Protein AF-A0A5C7P2E1-F1 (afdb_monomer_lite)

Secondary structure (DSSP, 8-state):
-------PPPP---------HHHHHHHHHHHHHHHHHHHSTTSTTHHHHHHHHHHHHHHHHT--HHHHHHHHHHHHHHHHHHHHHHTTS-HHHHHHHHHHHHHHHHHHHHGGGSPPGGGGT--HHHHHHTTPPPHHHHHHHHHTT--TTS-TT---

Structure (mmCIF, N/CA/C/O backbone):
data_AF-A0A5C7P2E1-F1
#
_entry.id   AF-A0A5C7P2E1-F1
#
loop_
_atom_site.group_PDB
_atom_site.id
_atom_site.type_symbol
_atom_site.label_atom_id
_atom_site.label_alt_id
_atom_site.label_comp_id
_atom_site.label_asym_id
_atom_site.label_entity_id
_atom_site.label_seq_id
_atom_site.pdbx_PDB_ins_code
_atom_site.Cartn_x
_atom_site.Cartn_y
_atom_site.Cartn_z
_atom_site.occupancy
_atom_site.B_iso_or_equiv
_atom_site.auth_seq_id
_atom_site.auth_comp_id
_atom_site.auth_asym_id
_atom_site.auth_atom_id
_atom_site.pdbx_PDB_model_num
ATOM 1 N N . MET A 1 1 ? -35.939 -47.997 22.534 1.00 46.75 1 MET A N 1
ATOM 2 C CA . MET A 1 1 ? -35.139 -48.737 21.532 1.00 46.75 1 MET A CA 1
ATOM 3 C C . MET A 1 1 ? -36.113 -49.523 20.669 1.00 46.75 1 MET A C 1
ATOM 5 O O . MET A 1 1 ? -36.958 -50.160 21.295 1.00 46.75 1 MET A O 1
ATOM 9 N N . PRO A 1 2 ? -36.072 -49.477 19.319 1.00 50.91 2 PRO A N 1
ATOM 10 C CA . PRO A 1 2 ? -35.034 -48.956 18.395 1.00 50.91 2 PRO A CA 1
ATOM 11 C C . PRO A 1 2 ? -35.472 -47.638 17.690 1.00 50.91 2 PRO A C 1
ATOM 13 O O . PRO A 1 2 ? -36.656 -47.330 17.694 1.00 50.91 2 PRO A O 1
ATOM 16 N N . GLU A 1 3 ? -34.634 -46.682 17.261 1.00 52.62 3 GLU A N 1
ATOM 17 C CA . GLU A 1 3 ? -33.448 -46.659 16.366 1.00 52.62 3 GLU A CA 1
ATOM 18 C C . GLU A 1 3 ? -33.765 -46.931 14.882 1.00 52.62 3 GLU A C 1
ATOM 20 O O . GLU A 1 3 ? -34.016 -48.074 14.511 1.00 52.62 3 GLU A O 1
ATOM 25 N N . GLN A 1 4 ? -33.727 -45.863 14.065 1.00 49.19 4 GLN A N 1
ATOM 26 C CA . GLN A 1 4 ? -33.181 -45.760 12.691 1.00 49.19 4 GLN A CA 1
ATOM 27 C C . GLN A 1 4 ? -33.609 -44.395 12.103 1.00 49.19 4 GLN A C 1
ATOM 29 O O . GLN A 1 4 ? -34.783 -44.056 12.118 1.00 49.19 4 GLN A O 1
ATOM 34 N N . GLY A 1 5 ? -32.750 -43.500 11.617 1.00 47.88 5 GLY A N 1
ATOM 35 C CA . GLY A 1 5 ? -31.405 -43.682 11.080 1.00 47.88 5 GLY A CA 1
ATOM 36 C C . GLY A 1 5 ? -31.410 -43.168 9.640 1.00 47.88 5 GLY A C 1
ATOM 37 O O . GLY A 1 5 ? -31.697 -43.922 8.723 1.00 47.88 5 GLY A O 1
ATOM 38 N N . GLY A 1 6 ? -31.150 -41.872 9.443 1.00 42.75 6 GLY A N 1
ATOM 39 C CA . GLY A 1 6 ? -31.189 -41.263 8.109 1.00 42.75 6 GLY A CA 1
ATOM 40 C C . GLY A 1 6 ? -30.647 -39.838 8.053 1.00 42.75 6 GLY A C 1
ATOM 41 O O . GLY A 1 6 ? -31.231 -38.984 7.395 1.00 42.75 6 GLY A O 1
ATOM 42 N N . ARG A 1 7 ? -29.547 -39.545 8.761 1.00 52.06 7 ARG A N 1
ATOM 43 C CA . ARG A 1 7 ? -28.753 -38.345 8.463 1.00 52.06 7 ARG A CA 1
ATOM 44 C C . ARG A 1 7 ? -27.996 -38.622 7.170 1.00 52.06 7 ARG A C 1
ATOM 46 O O . ARG A 1 7 ? -27.041 -39.395 7.173 1.00 52.06 7 ARG A O 1
ATOM 53 N N . GLY A 1 8 ? -28.456 -38.020 6.076 1.00 50.03 8 GLY A N 1
ATOM 54 C CA . GLY A 1 8 ? -27.698 -37.972 4.831 1.00 50.03 8 GLY A CA 1
ATOM 55 C C . GLY A 1 8 ? -26.300 -37.387 5.076 1.00 50.03 8 GLY A C 1
ATOM 56 O O . GLY A 1 8 ? -26.125 -36.590 6.006 1.00 50.03 8 GLY A O 1
ATOM 57 N N . PRO A 1 9 ? -25.291 -37.800 4.292 1.00 51.31 9 PRO A N 1
ATOM 58 C CA . PRO A 1 9 ? -23.931 -37.324 4.465 1.00 51.31 9 PRO A CA 1
ATOM 59 C C . PRO A 1 9 ? -23.909 -35.806 4.308 1.00 51.31 9 PRO A C 1
ATOM 61 O O . PRO A 1 9 ? -24.353 -35.264 3.295 1.00 51.31 9 PRO A O 1
ATOM 64 N N . ALA A 1 10 ? -23.399 -35.130 5.338 1.00 54.34 10 ALA A N 1
ATOM 65 C CA . ALA A 1 10 ? -22.995 -33.741 5.248 1.00 54.34 10 ALA A CA 1
ATOM 66 C C . ALA A 1 10 ? -22.109 -33.603 4.006 1.00 54.34 10 ALA A C 1
ATOM 68 O O . ALA A 1 10 ? -21.073 -34.267 3.906 1.00 54.34 10 ALA A O 1
ATOM 69 N N . GLY A 1 11 ? -22.563 -32.796 3.044 1.00 45.03 11 GLY A N 1
ATOM 70 C CA . GLY A 1 11 ? -21.781 -32.470 1.861 1.00 45.03 11 GLY A CA 1
ATOM 71 C C . GLY A 1 11 ? -20.390 -31.984 2.272 1.00 45.03 11 GLY A C 1
ATOM 72 O O . GLY A 1 11 ? -20.235 -31.448 3.376 1.00 45.03 11 GLY A O 1
ATOM 73 N N . PRO A 1 12 ? -19.368 -32.202 1.428 1.00 49.94 12 PRO A N 1
ATOM 74 C CA . PRO A 1 12 ? -18.011 -31.786 1.728 1.00 49.94 12 PRO A CA 1
ATOM 75 C C . PRO A 1 12 ? -18.051 -30.292 2.023 1.00 49.94 12 PRO A C 1
ATOM 77 O O . PRO A 1 12 ? -18.388 -29.486 1.159 1.00 49.94 12 PRO A O 1
ATOM 80 N N . GLY A 1 13 ? -17.801 -29.958 3.289 1.00 46.66 13 GLY A N 1
ATOM 81 C CA . GLY A 1 13 ? -17.745 -28.586 3.742 1.00 46.66 13 GLY A CA 1
ATOM 82 C C . GLY A 1 13 ? -16.772 -27.853 2.844 1.00 46.66 13 GLY A C 1
ATOM 83 O O . GLY A 1 13 ? -15.592 -28.207 2.799 1.00 46.66 13 GLY A O 1
ATOM 84 N N . ASP A 1 14 ? -17.295 -26.861 2.136 1.00 47.78 14 ASP A N 1
ATOM 85 C CA . ASP A 1 14 ? -16.519 -25.846 1.458 1.00 47.78 14 ASP A CA 1
ATOM 86 C C . ASP A 1 14 ? -15.742 -25.081 2.537 1.00 47.78 14 ASP A C 1
ATOM 88 O O . ASP A 1 14 ? -16.137 -24.035 3.041 1.00 47.78 14 ASP A O 1
ATOM 92 N N . ARG A 1 15 ? -14.641 -25.688 2.985 1.00 47.66 15 ARG A N 1
ATOM 93 C CA . ARG A 1 15 ? -13.588 -25.051 3.766 1.00 47.66 15 ARG A CA 1
ATOM 94 C C . ARG A 1 15 ? -12.652 -24.338 2.795 1.00 47.66 15 ARG A C 1
ATOM 96 O O . ARG A 1 15 ? -11.433 -24.415 2.942 1.00 47.66 15 ARG A O 1
ATOM 103 N N . GLY A 1 16 ? -13.207 -23.645 1.802 1.00 41.88 16 GLY A N 1
ATOM 104 C CA . GLY A 1 16 ? -12.535 -22.525 1.177 1.00 41.88 16 GLY A CA 1
ATOM 105 C C . GLY A 1 16 ? -12.318 -21.483 2.264 1.00 41.88 16 GLY A C 1
ATOM 106 O O . GLY A 1 16 ? -13.172 -20.637 2.503 1.00 41.88 16 GLY A O 1
ATOM 107 N N . GLY A 1 17 ? -11.214 -21.606 3.006 1.00 49.62 17 GLY A N 1
ATOM 108 C CA . GLY A 1 17 ? -10.835 -20.642 4.027 1.00 49.62 17 GLY A CA 1
ATOM 109 C C . GLY A 1 17 ? -10.760 -19.277 3.365 1.00 49.62 17 GLY A C 1
ATOM 110 O O . GLY A 1 17 ? -9.829 -19.009 2.610 1.00 49.62 17 GLY A O 1
ATOM 111 N N . THR A 1 18 ? -11.770 -18.438 3.590 1.00 64.88 18 THR A N 1
ATOM 112 C CA . THR A 1 18 ? -11.831 -17.095 3.024 1.00 64.88 18 THR A CA 1
ATOM 113 C C . THR A 1 18 ? -10.572 -16.362 3.458 1.00 64.88 18 THR A C 1
ATOM 115 O O . THR A 1 18 ? -10.380 -16.107 4.651 1.00 64.88 18 THR A O 1
ATOM 118 N N . VAL A 1 19 ? -9.678 -16.078 2.510 1.00 71.81 19 VAL A N 1
ATOM 119 C CA . VAL A 1 19 ? -8.419 -15.399 2.808 1.00 71.81 19 VAL A CA 1
ATOM 120 C C . VAL A 1 19 ? -8.763 -14.036 3.394 1.00 71.81 19 VAL A C 1
ATOM 122 O O . VAL A 1 19 ? -9.415 -13.214 2.750 1.00 71.81 19 VAL A O 1
ATOM 125 N N . ASN A 1 20 ? -8.344 -13.801 4.638 1.00 89.06 20 ASN A N 1
ATOM 126 C CA . ASN A 1 20 ? -8.527 -12.516 5.296 1.00 89.06 20 ASN A CA 1
ATOM 127 C C . ASN A 1 20 ? -7.882 -11.419 4.430 1.00 89.06 20 ASN A C 1
ATOM 129 O O . ASN A 1 20 ? -6.718 -11.541 4.039 1.00 89.06 20 ASN A O 1
ATOM 133 N N . SER A 1 21 ? -8.619 -10.341 4.147 1.00 91.56 21 SER A N 1
ATOM 134 C CA . SER A 1 21 ? -8.146 -9.220 3.323 1.00 91.56 21 SER A CA 1
ATOM 135 C C . SER A 1 21 ? -6.834 -8.623 3.838 1.00 91.56 21 SER A C 1
ATOM 137 O O . SER A 1 21 ? -5.998 -8.205 3.040 1.00 91.56 21 SER A O 1
ATOM 139 N N . ARG A 1 22 ? -6.602 -8.663 5.158 1.00 91.56 22 ARG A N 1
ATOM 140 C CA . ARG A 1 22 ? -5.335 -8.250 5.778 1.00 91.56 22 ARG A CA 1
ATOM 141 C C . ARG A 1 22 ? -4.168 -9.146 5.379 1.00 91.56 22 ARG A C 1
ATOM 143 O O . ARG A 1 22 ? -3.094 -8.650 5.051 1.00 91.56 22 ARG A O 1
ATOM 150 N N . THR A 1 23 ? -4.382 -10.459 5.380 1.00 92.56 23 THR A N 1
ATOM 151 C CA . THR A 1 23 ? -3.377 -11.447 4.969 1.00 92.56 23 THR A CA 1
ATOM 152 C C . THR A 1 23 ? -3.087 -11.328 3.480 1.00 92.56 23 THR A C 1
ATOM 154 O O . THR A 1 23 ? -1.923 -11.302 3.097 1.00 92.56 23 THR A O 1
ATOM 157 N N . ALA A 1 24 ? -4.120 -11.181 2.647 1.00 94.12 24 ALA A N 1
ATOM 158 C CA . ALA A 1 24 ? -3.945 -10.967 1.214 1.00 94.12 24 ALA A CA 1
ATOM 159 C C . ALA A 1 24 ? -3.130 -9.694 0.925 1.00 94.12 24 ALA A C 1
ATOM 161 O O . ALA A 1 24 ? -2.164 -9.748 0.168 1.00 94.12 24 ALA A O 1
ATOM 162 N N . ALA A 1 25 ? -3.452 -8.574 1.582 1.00 94.75 25 ALA A N 1
ATOM 163 C CA . ALA A 1 25 ? -2.719 -7.319 1.412 1.00 94.75 25 ALA A CA 1
ATOM 164 C C . ALA A 1 25 ? -1.247 -7.454 1.822 1.00 94.75 25 ALA A C 1
ATOM 166 O O . ALA A 1 25 ? -0.360 -6.949 1.132 1.00 94.75 25 ALA A O 1
ATOM 167 N N . LEU A 1 26 ? -0.980 -8.175 2.916 1.00 95.00 26 LEU A N 1
ATOM 168 C CA . LEU A 1 26 ? 0.376 -8.441 3.387 1.00 95.00 26 LEU A CA 1
ATOM 169 C C . LEU A 1 26 ? 1.161 -9.298 2.390 1.00 95.00 26 LEU A C 1
ATOM 171 O O . LEU A 1 26 ? 2.284 -8.948 2.042 1.00 95.00 26 LEU A O 1
ATOM 175 N N . VAL A 1 27 ? 0.565 -10.393 1.914 1.00 96.56 27 VAL A N 1
ATOM 176 C CA . VAL A 1 27 ? 1.197 -11.298 0.945 1.00 96.56 27 VAL A CA 1
ATOM 177 C C . VAL A 1 27 ? 1.522 -10.554 -0.344 1.00 96.56 27 VAL A C 1
ATOM 179 O O . VAL A 1 27 ? 2.654 -10.633 -0.805 1.00 96.56 27 VAL A O 1
ATOM 182 N N . LEU A 1 28 ? 0.577 -9.782 -0.887 1.00 97.06 28 LEU A N 1
ATOM 183 C CA . LEU A 1 28 ? 0.800 -8.975 -2.090 1.00 97.06 28 LEU A CA 1
ATOM 184 C C . LEU A 1 28 ? 1.929 -7.959 -1.887 1.00 97.06 28 LEU A C 1
ATOM 186 O O . LEU A 1 28 ? 2.824 -7.854 -2.718 1.00 97.06 28 LEU A O 1
ATOM 190 N N . THR A 1 29 ? 1.940 -7.263 -0.750 1.00 96.06 29 THR A N 1
ATOM 191 C CA . THR A 1 29 ? 2.997 -6.296 -0.426 1.00 96.06 29 THR A CA 1
ATOM 192 C C . THR A 1 29 ? 4.378 -6.956 -0.365 1.00 96.06 29 THR A C 1
ATOM 194 O O . THR A 1 29 ? 5.325 -6.464 -0.977 1.00 96.06 29 THR A O 1
ATOM 197 N N . ILE A 1 30 ? 4.499 -8.080 0.351 1.00 96.69 30 ILE A N 1
ATOM 198 C CA . ILE A 1 30 ? 5.765 -8.813 0.491 1.00 96.69 30 ILE A CA 1
ATOM 199 C C . ILE A 1 30 ? 6.207 -9.377 -0.857 1.00 96.69 30 ILE A C 1
ATOM 201 O O . ILE A 1 30 ? 7.384 -9.299 -1.195 1.00 96.69 30 ILE A O 1
ATOM 205 N N . LEU A 1 31 ? 5.274 -9.920 -1.638 1.00 97.06 31 LEU A N 1
ATOM 206 C CA . LEU A 1 31 ? 5.569 -10.509 -2.936 1.00 97.06 31 LEU A CA 1
ATOM 207 C C . LEU A 1 31 ? 6.015 -9.432 -3.930 1.00 97.06 31 LEU A C 1
ATOM 209 O O . LEU A 1 31 ? 7.038 -9.610 -4.578 1.00 97.06 31 LEU A O 1
ATOM 213 N N . GLY A 1 32 ? 5.327 -8.288 -3.996 1.00 94.94 32 GLY A N 1
ATOM 214 C CA . GLY A 1 32 ? 5.738 -7.156 -4.830 1.00 94.94 32 GLY A CA 1
ATOM 215 C C . GLY A 1 32 ? 7.126 -6.627 -4.457 1.00 94.94 32 GLY A C 1
ATOM 216 O O . GLY A 1 32 ? 7.982 -6.464 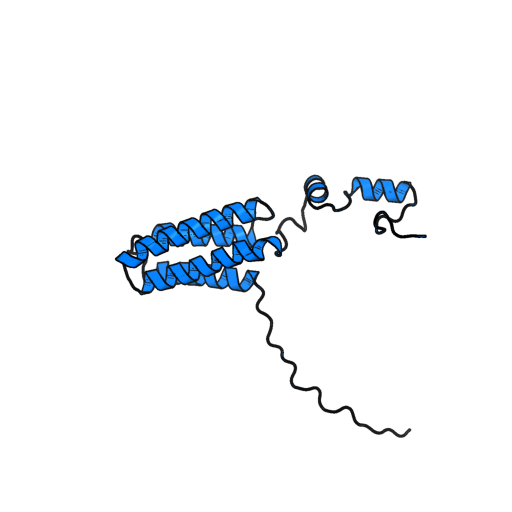-5.325 1.00 94.94 32 GLY A O 1
ATOM 217 N N . ALA A 1 33 ? 7.391 -6.426 -3.161 1.00 95.38 33 ALA A N 1
ATOM 218 C CA . ALA A 1 33 ? 8.701 -5.976 -2.685 1.00 95.38 33 ALA A CA 1
ATOM 219 C C . ALA A 1 33 ? 9.805 -7.019 -2.937 1.00 95.38 33 ALA A C 1
ATOM 221 O O . ALA A 1 33 ? 10.897 -6.669 -3.377 1.00 95.38 33 ALA A O 1
ATOM 222 N N . GLY A 1 34 ? 9.517 -8.302 -2.704 1.00 94.94 34 GLY A N 1
ATOM 223 C CA . GLY A 1 34 ? 10.443 -9.406 -2.942 1.00 94.94 34 GLY A CA 1
ATOM 224 C C . GLY A 1 34 ? 10.782 -9.570 -4.422 1.00 94.94 34 GLY A C 1
ATOM 225 O O . GLY A 1 34 ? 11.955 -9.685 -4.765 1.00 94.94 34 GLY A O 1
ATOM 226 N N . LEU A 1 35 ? 9.785 -9.509 -5.309 1.00 95.81 35 LEU A N 1
ATOM 227 C CA . LEU A 1 35 ? 10.015 -9.546 -6.752 1.00 95.81 35 LEU A CA 1
ATOM 228 C C . LEU A 1 35 ? 10.888 -8.370 -7.204 1.00 95.81 35 LEU A C 1
ATOM 230 O O . LEU A 1 35 ? 11.847 -8.586 -7.939 1.00 95.81 35 LEU A O 1
ATOM 234 N N . LEU A 1 36 ? 10.614 -7.149 -6.728 1.00 93.81 36 LEU A N 1
ATOM 235 C CA . LEU A 1 36 ? 11.467 -5.997 -7.034 1.00 93.81 36 LEU A CA 1
ATOM 236 C C . LEU A 1 36 ? 12.899 -6.203 -6.537 1.00 93.81 36 LEU A C 1
ATOM 238 O O . LEU A 1 36 ? 13.844 -5.944 -7.272 1.00 93.81 36 LEU A O 1
ATOM 242 N N . PHE A 1 37 ? 13.069 -6.687 -5.307 1.00 95.12 37 PHE A N 1
ATOM 243 C CA . PHE A 1 37 ? 14.389 -6.889 -4.720 1.00 95.12 37 PHE A CA 1
ATOM 244 C C . PHE A 1 37 ? 15.209 -7.956 -5.457 1.00 95.12 37 PHE A C 1
ATOM 246 O O . PHE A 1 37 ? 16.392 -7.755 -5.715 1.00 95.12 37 PHE A O 1
ATOM 253 N N . PHE A 1 38 ? 14.604 -9.093 -5.804 1.00 95.50 38 PHE A N 1
ATOM 254 C CA . PHE A 1 38 ? 15.339 -10.211 -6.400 1.00 95.50 38 PHE A CA 1
ATOM 255 C C . PHE A 1 38 ? 15.460 -10.128 -7.923 1.00 95.50 38 PHE A C 1
ATOM 257 O O . PHE A 1 38 ? 16.467 -10.583 -8.458 1.00 95.50 38 PHE A O 1
ATOM 264 N N . LEU A 1 39 ? 14.469 -9.566 -8.623 1.00 92.69 39 LEU A N 1
ATOM 265 C CA . LEU A 1 39 ? 14.443 -9.549 -10.091 1.00 92.69 39 LEU A CA 1
ATOM 266 C C . LEU A 1 39 ? 14.738 -8.178 -10.708 1.00 92.69 39 LEU A C 1
ATOM 268 O O . LEU A 1 39 ? 15.053 -8.127 -11.892 1.00 92.69 39 LEU A O 1
ATOM 272 N N . ALA A 1 40 ? 14.642 -7.087 -9.943 1.00 89.75 40 ALA A N 1
ATOM 273 C CA . ALA A 1 40 ? 14.739 -5.724 -10.471 1.00 89.75 40 ALA A CA 1
ATOM 274 C C . ALA A 1 40 ? 15.513 -4.760 -9.548 1.00 89.75 40 ALA A C 1
ATOM 276 O O . ALA A 1 40 ? 15.291 -3.550 -9.587 1.00 89.75 40 ALA A O 1
ATOM 277 N N . SER A 1 41 ? 16.428 -5.259 -8.706 1.00 86.31 41 SER A N 1
ATOM 278 C CA . SER A 1 41 ? 17.140 -4.437 -7.707 1.00 86.31 41 SER A CA 1
ATOM 279 C C . SER A 1 41 ? 17.916 -3.265 -8.307 1.00 86.31 41 SER A C 1
ATOM 281 O O . SER A 1 41 ? 17.994 -2.207 -7.684 1.00 86.31 41 SER A O 1
ATOM 283 N N . GLY A 1 42 ? 18.455 -3.432 -9.516 1.00 87.69 42 GLY A N 1
ATOM 284 C CA . GLY A 1 42 ? 19.195 -2.395 -10.239 1.00 87.69 42 GLY A CA 1
ATOM 285 C C . GLY A 1 42 ? 18.328 -1.365 -10.970 1.00 87.69 42 GLY A C 1
ATOM 286 O O . GLY A 1 42 ? 18.873 -0.440 -11.566 1.00 87.69 42 GLY A O 1
ATOM 287 N N . GLU A 1 43 ? 17.003 -1.508 -10.963 1.00 91.19 43 GLU A N 1
ATOM 288 C CA . GLU A 1 43 ? 16.107 -0.611 -11.694 1.00 91.19 43 GLU A CA 1
ATOM 289 C C . GLU A 1 43 ? 15.692 0.605 -10.865 1.00 91.19 43 GLU A C 1
ATOM 291 O O . GLU A 1 43 ? 15.553 0.532 -9.646 1.00 91.19 43 GLU A O 1
ATOM 296 N N . ALA A 1 44 ? 15.388 1.721 -11.534 1.00 91.94 44 ALA A N 1
ATOM 297 C CA . ALA A 1 44 ? 14.913 2.942 -10.876 1.00 91.94 44 ALA A CA 1
ATOM 298 C C . ALA A 1 44 ? 13.620 2.732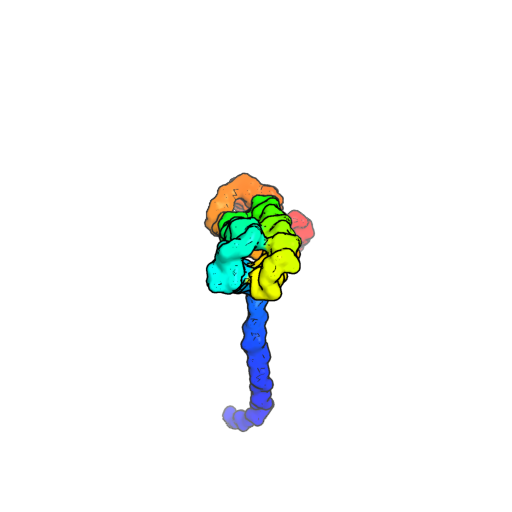 -10.057 1.00 91.94 44 ALA A C 1
ATOM 300 O O . ALA A 1 44 ? 13.354 3.477 -9.114 1.00 91.94 44 ALA A O 1
ATOM 301 N N . ALA A 1 45 ? 12.830 1.706 -10.392 1.00 92.06 45 ALA A N 1
ATOM 302 C CA . ALA A 1 45 ? 11.615 1.327 -9.677 1.00 92.06 45 ALA A CA 1
ATOM 303 C C . ALA A 1 45 ? 11.872 0.692 -8.295 1.00 92.06 45 ALA A C 1
ATOM 305 O O . ALA A 1 45 ? 10.968 0.686 -7.456 1.00 92.06 45 ALA A O 1
ATOM 306 N N . SER A 1 46 ? 13.077 0.167 -8.035 1.00 91.94 46 SER A N 1
ATOM 307 C CA . SER A 1 46 ? 13.364 -0.616 -6.827 1.00 91.94 46 SER A CA 1
ATOM 308 C C . SER A 1 46 ? 13.269 0.228 -5.557 1.00 91.94 46 SER A C 1
ATOM 310 O O . SER A 1 46 ? 12.552 -0.134 -4.627 1.00 91.94 46 SER A O 1
ATOM 312 N N . VAL A 1 47 ? 13.913 1.397 -5.533 1.00 95.75 47 VAL A N 1
ATOM 313 C CA . VAL A 1 47 ? 13.931 2.299 -4.372 1.00 95.75 47 VAL A CA 1
ATOM 314 C C . VAL A 1 47 ? 12.520 2.728 -3.941 1.00 95.75 47 VAL A C 1
ATOM 316 O O . VAL A 1 47 ? 12.159 2.476 -2.786 1.00 95.75 47 VAL A O 1
ATOM 319 N N . PRO A 1 48 ? 11.684 3.337 -4.810 1.00 94.81 48 PRO A N 1
ATOM 320 C CA . PRO A 1 48 ? 10.335 3.729 -4.413 1.00 94.81 48 PRO A CA 1
ATOM 321 C C . PRO A 1 48 ? 9.458 2.524 -4.067 1.00 94.81 48 PRO A C 1
ATOM 323 O O . PRO A 1 48 ? 8.697 2.607 -3.107 1.00 94.81 48 PRO A O 1
ATOM 326 N N . GLY A 1 49 ? 9.583 1.395 -4.775 1.00 93.31 49 GLY A N 1
ATOM 327 C CA . GLY A 1 49 ? 8.779 0.201 -4.504 1.00 93.31 49 GLY A CA 1
ATOM 328 C C . GLY A 1 49 ? 9.118 -0.481 -3.173 1.00 93.31 49 GLY A C 1
ATOM 329 O O . GLY A 1 49 ? 8.219 -0.882 -2.436 1.00 93.31 49 GLY A O 1
ATOM 330 N N . LEU A 1 50 ? 10.397 -0.549 -2.793 1.00 96.69 50 LEU A N 1
ATOM 331 C CA . LEU A 1 50 ? 10.808 -1.088 -1.491 1.00 96.69 50 LEU A CA 1
ATOM 332 C C . LEU A 1 50 ? 10.346 -0.190 -0.339 1.00 96.69 50 LEU A C 1
ATOM 334 O O . LEU A 1 50 ? 9.814 -0.687 0.657 1.00 96.69 50 LEU A O 1
ATOM 338 N N . MET A 1 51 ? 10.461 1.132 -0.498 1.00 97.50 51 MET A N 1
ATOM 339 C CA . MET A 1 51 ? 9.908 2.092 0.460 1.00 97.50 51 MET A CA 1
ATOM 340 C C . MET A 1 51 ? 8.386 1.957 0.573 1.00 97.50 51 MET A C 1
ATOM 342 O O . MET A 1 51 ? 7.847 1.921 1.681 1.00 97.50 51 MET A O 1
ATOM 346 N N . ALA A 1 52 ? 7.691 1.809 -0.558 1.00 96.31 52 ALA A N 1
ATOM 347 C CA . ALA A 1 52 ? 6.254 1.567 -0.591 1.00 96.31 52 ALA A CA 1
ATOM 348 C C . ALA A 1 52 ? 5.875 0.296 0.179 1.00 96.31 52 ALA A C 1
ATOM 350 O O . ALA A 1 52 ? 4.914 0.318 0.953 1.00 96.31 52 ALA A O 1
ATOM 351 N N . GLY A 1 53 ? 6.646 -0.782 0.004 1.00 95.00 53 GLY A N 1
ATOM 352 C CA . GLY A 1 53 ? 6.469 -2.051 0.703 1.00 95.00 53 GLY A CA 1
ATOM 353 C C . GLY A 1 53 ? 6.593 -1.916 2.222 1.00 95.00 53 GLY A C 1
ATOM 354 O O . GLY A 1 53 ? 5.706 -2.354 2.954 1.00 95.00 53 GLY A O 1
ATOM 355 N N . LEU A 1 54 ? 7.641 -1.244 2.706 1.00 96.88 54 LEU A N 1
ATOM 356 C CA . LEU A 1 54 ? 7.842 -1.005 4.142 1.00 96.88 54 LEU A CA 1
ATOM 357 C C . LEU A 1 54 ? 6.700 -0.183 4.754 1.00 96.88 54 LEU A C 1
ATOM 359 O O . LEU A 1 54 ? 6.168 -0.535 5.809 1.00 96.88 54 LEU A O 1
ATOM 363 N N . ILE A 1 55 ? 6.278 0.882 4.069 1.00 96.19 55 ILE A N 1
ATOM 364 C CA . ILE A 1 55 ? 5.177 1.735 4.529 1.00 96.19 55 ILE A CA 1
ATOM 365 C C . ILE A 1 55 ? 3.850 0.965 4.521 1.00 96.19 55 ILE A C 1
ATOM 367 O O . ILE A 1 55 ? 3.070 1.097 5.464 1.00 96.19 55 ILE A O 1
ATOM 371 N N . ALA A 1 56 ? 3.595 0.127 3.511 1.00 94.19 56 ALA A N 1
ATOM 372 C CA . ALA A 1 56 ? 2.410 -0.731 3.479 1.00 94.19 56 ALA A CA 1
ATOM 373 C C . ALA A 1 56 ? 2.397 -1.719 4.650 1.00 94.19 56 ALA A C 1
ATOM 375 O O . ALA A 1 56 ? 1.369 -1.854 5.311 1.00 94.19 56 ALA A O 1
ATOM 376 N N . ILE A 1 57 ? 3.524 -2.362 4.970 1.00 94.12 57 ILE A N 1
ATOM 377 C CA . ILE A 1 57 ? 3.618 -3.262 6.130 1.00 94.12 57 ILE A CA 1
ATOM 378 C C . ILE A 1 57 ? 3.286 -2.503 7.424 1.00 94.12 57 ILE A C 1
ATOM 380 O O . ILE A 1 57 ? 2.486 -2.986 8.231 1.00 94.12 57 ILE A O 1
ATOM 384 N N . ALA A 1 58 ? 3.824 -1.291 7.595 1.00 91.69 58 ALA A N 1
ATOM 385 C CA . ALA A 1 58 ? 3.500 -0.433 8.733 1.00 91.69 58 ALA A CA 1
ATOM 386 C C . ALA A 1 58 ? 2.008 -0.040 8.765 1.00 91.69 58 ALA A C 1
ATOM 388 O O . ALA A 1 58 ? 1.383 -0.099 9.824 1.00 91.69 58 ALA A O 1
ATOM 389 N N . ALA A 1 59 ? 1.401 0.283 7.619 1.00 90.31 59 ALA A N 1
ATOM 390 C CA . ALA A 1 59 ? -0.032 0.572 7.521 1.00 90.31 59 ALA A CA 1
ATOM 391 C C . ALA A 1 59 ? -0.893 -0.637 7.929 1.00 90.31 59 ALA A C 1
ATOM 393 O O . ALA A 1 59 ? -1.875 -0.500 8.665 1.00 90.31 59 ALA A O 1
ATOM 394 N N . ILE A 1 60 ? -0.513 -1.830 7.460 1.00 90.38 60 ILE A N 1
ATOM 395 C CA . ILE A 1 60 ? -1.235 -3.082 7.691 1.00 90.38 60 ILE A CA 1
ATOM 396 C C . ILE A 1 60 ? -1.161 -3.495 9.161 1.00 90.38 60 ILE A C 1
ATOM 398 O O . ILE A 1 60 ? -2.163 -3.967 9.703 1.00 90.38 60 ILE A O 1
ATOM 402 N N . TRP A 1 61 ? -0.006 -3.351 9.814 1.00 86.94 61 TRP A N 1
ATOM 403 C CA . TRP A 1 61 ? 0.228 -3.907 11.151 1.00 86.94 61 TRP A CA 1
ATOM 404 C C . TRP A 1 61 ? 0.244 -2.888 12.282 1.00 86.94 61 TRP A C 1
ATOM 406 O O . TRP A 1 61 ? -0.355 -3.150 13.322 1.00 86.94 61 TRP A O 1
ATOM 416 N N . LEU A 1 62 ? 0.887 -1.742 12.081 1.00 83.38 62 LEU A N 1
ATOM 417 C CA . LEU A 1 62 ? 1.196 -0.793 13.149 1.00 83.38 62 LEU A CA 1
ATOM 418 C C . LEU A 1 62 ? 0.165 0.327 13.285 1.00 83.38 62 LEU A C 1
ATOM 420 O O . LEU A 1 62 ? -0.045 0.834 14.382 1.00 83.38 62 LEU A O 1
ATOM 424 N N . ALA A 1 63 ? -0.481 0.714 12.188 1.00 83.44 63 ALA A N 1
ATOM 425 C CA . ALA A 1 63 ? -1.384 1.856 12.175 1.00 83.44 63 ALA A CA 1
ATOM 426 C C . ALA A 1 63 ? -2.854 1.463 12.386 1.00 83.44 63 ALA A C 1
ATOM 428 O O . ALA A 1 63 ? -3.271 0.344 12.078 1.00 83.44 63 ALA A O 1
ATOM 429 N N . SER A 1 64 ? -3.656 2.418 12.851 1.00 81.38 64 SER A N 1
ATOM 430 C CA . SER A 1 64 ? -5.120 2.371 12.939 1.00 81.38 64 SER A CA 1
ATOM 431 C C . SER A 1 64 ? -5.720 3.698 12.454 1.00 81.38 64 SER A C 1
ATOM 433 O O . SER A 1 64 ? -4.992 4.671 12.228 1.00 81.38 64 SER A O 1
ATOM 435 N N . GLY A 1 65 ? -7.038 3.714 12.229 1.00 82.19 65 GLY A N 1
ATOM 436 C CA . GLY A 1 65 ? -7.796 4.921 11.889 1.00 82.19 65 GLY A CA 1
ATOM 437 C C . GLY A 1 65 ? -7.174 5.758 10.765 1.00 82.19 65 GLY A C 1
ATOM 438 O O . GLY A 1 65 ? -6.779 5.242 9.713 1.00 82.19 65 GLY A O 1
ATOM 439 N N . ARG A 1 66 ? -7.054 7.068 11.007 1.00 86.31 66 ARG A N 1
ATOM 440 C CA . ARG A 1 66 ? -6.530 8.040 10.035 1.00 86.31 66 ARG A CA 1
ATOM 441 C C . ARG A 1 66 ? -5.068 7.795 9.662 1.00 86.31 66 ARG A C 1
ATOM 443 O O . ARG A 1 66 ? -4.710 7.950 8.497 1.00 86.31 66 ARG A O 1
ATOM 450 N N . ILE A 1 67 ? -4.232 7.374 10.613 1.00 87.38 67 ILE A N 1
ATOM 451 C CA . ILE A 1 67 ? -2.807 7.099 10.367 1.00 87.38 67 ILE A CA 1
ATOM 452 C C . ILE A 1 67 ? -2.668 5.960 9.352 1.00 87.38 67 ILE A C 1
ATOM 454 O O . ILE A 1 67 ? -1.883 6.066 8.411 1.00 87.38 67 ILE A O 1
ATOM 458 N N . ARG A 1 68 ? -3.485 4.904 9.477 1.00 91.25 68 ARG A N 1
ATOM 459 C CA . ARG A 1 68 ? -3.491 3.792 8.513 1.00 91.25 68 ARG A CA 1
ATOM 460 C C . ARG A 1 68 ? -3.820 4.279 7.110 1.00 91.25 68 ARG A C 1
ATOM 462 O O . ARG A 1 68 ? -3.120 3.910 6.172 1.00 91.25 68 ARG A O 1
ATOM 469 N N . PHE A 1 69 ? -4.854 5.106 6.975 1.00 90.19 69 PHE A N 1
ATOM 470 C CA . PHE A 1 69 ? -5.251 5.648 5.678 1.00 90.19 69 PHE A CA 1
ATOM 471 C C . PHE A 1 69 ? -4.127 6.477 5.041 1.00 90.19 69 PHE A C 1
ATOM 473 O O . PHE A 1 69 ? -3.821 6.293 3.864 1.00 90.19 69 PHE A O 1
ATOM 480 N N . VAL A 1 70 ? -3.464 7.337 5.820 1.00 94.06 70 VAL A N 1
ATOM 481 C CA . VAL A 1 70 ? -2.339 8.158 5.343 1.00 94.06 70 VAL A CA 1
ATOM 482 C C . VAL A 1 70 ? -1.166 7.287 4.889 1.00 94.06 70 VAL A C 1
ATOM 484 O O . VAL A 1 70 ? -0.692 7.456 3.768 1.00 94.06 70 VAL A O 1
ATOM 487 N N . LEU A 1 71 ? -0.726 6.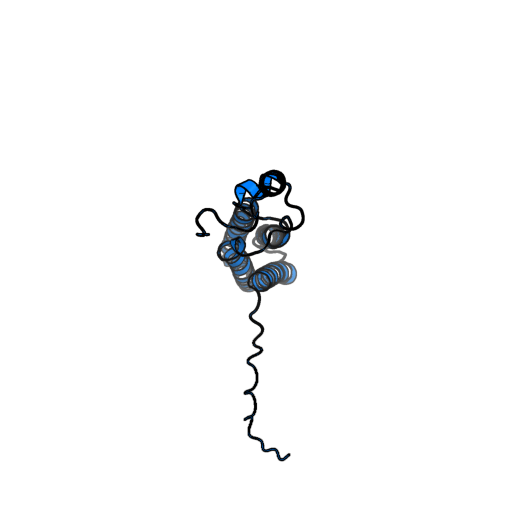319 5.700 1.00 94.75 71 LEU A N 1
ATOM 488 C CA . LEU A 1 71 ? 0.380 5.429 5.325 1.00 94.75 71 LEU A CA 1
ATOM 489 C C . LEU A 1 71 ? 0.031 4.579 4.096 1.00 94.75 71 LEU A C 1
ATOM 491 O O . LEU A 1 71 ? 0.847 4.456 3.185 1.00 94.75 71 LEU A O 1
ATOM 495 N N . ALA A 1 72 ? -1.183 4.028 4.031 1.00 94.75 72 ALA A N 1
ATOM 496 C CA . ALA A 1 72 ? -1.629 3.254 2.876 1.00 94.75 72 ALA A CA 1
ATOM 497 C C . ALA A 1 72 ? -1.692 4.118 1.601 1.00 94.75 72 ALA A C 1
ATOM 499 O O . ALA A 1 72 ? -1.324 3.646 0.527 1.00 94.75 72 ALA A O 1
ATOM 500 N N . SER A 1 73 ? -2.066 5.397 1.725 1.00 96.69 73 SER A N 1
ATOM 501 C CA . SER A 1 73 ? -2.090 6.356 0.612 1.00 96.69 73 SER A CA 1
ATOM 502 C C . SER A 1 73 ? -0.681 6.682 0.119 1.00 96.69 73 SER A C 1
ATOM 504 O O . SER A 1 73 ? -0.419 6.621 -1.079 1.00 96.69 73 SER A O 1
ATOM 506 N N . ILE A 1 74 ? 0.249 6.969 1.037 1.00 97.69 74 ILE A N 1
ATOM 507 C CA . ILE A 1 74 ? 1.663 7.210 0.711 1.00 97.69 74 ILE A CA 1
ATOM 508 C C . ILE A 1 74 ? 2.263 5.978 0.031 1.00 97.69 74 ILE A C 1
ATOM 510 O O . ILE A 1 74 ? 2.926 6.098 -0.995 1.00 97.69 74 ILE A O 1
ATOM 514 N N . SER A 1 75 ? 1.995 4.787 0.566 1.00 97.56 75 SER A N 1
ATOM 515 C CA . SER A 1 75 ? 2.448 3.539 -0.039 1.00 97.56 75 SER A CA 1
ATOM 516 C C . SER A 1 75 ? 1.884 3.350 -1.452 1.00 97.56 75 SER A C 1
ATOM 518 O O . SER A 1 75 ? 2.641 3.045 -2.368 1.00 97.56 75 SER A O 1
ATOM 520 N N . ALA A 1 76 ? 0.584 3.579 -1.664 1.00 97.44 76 ALA A N 1
ATOM 521 C CA . ALA A 1 76 ? -0.025 3.469 -2.989 1.00 97.44 76 ALA A CA 1
ATOM 522 C C . ALA A 1 76 ? 0.587 4.461 -3.993 1.00 97.44 76 ALA A C 1
ATOM 524 O O . ALA A 1 76 ? 0.886 4.080 -5.122 1.00 97.44 76 ALA A O 1
ATOM 525 N N . LEU A 1 77 ? 0.840 5.705 -3.573 1.00 98.31 77 LEU A N 1
ATOM 526 C CA . LEU A 1 77 ? 1.517 6.708 -4.399 1.00 98.31 77 LEU A CA 1
ATOM 527 C C . LEU A 1 77 ? 2.937 6.273 -4.774 1.00 98.31 77 LEU A C 1
ATOM 529 O O . LEU A 1 77 ? 3.329 6.403 -5.929 1.00 98.31 77 LEU A O 1
ATOM 533 N N . LEU A 1 78 ? 3.699 5.713 -3.834 1.00 98.00 78 LEU A N 1
ATOM 534 C CA . LEU A 1 78 ? 5.043 5.213 -4.123 1.00 98.00 78 LEU A CA 1
ATOM 535 C C . LEU A 1 78 ? 5.031 3.987 -5.044 1.00 98.00 78 LEU A C 1
ATOM 537 O O . LEU A 1 78 ? 5.890 3.893 -5.917 1.00 98.00 78 LEU A O 1
ATOM 541 N N . TRP A 1 79 ? 4.052 3.088 -4.912 1.00 98.06 79 TRP A N 1
ATOM 542 C CA . TRP A 1 79 ? 3.870 1.985 -5.860 1.00 98.06 79 TRP A CA 1
ATOM 543 C C . TRP A 1 79 ? 3.484 2.470 -7.257 1.00 98.06 79 TRP A C 1
ATOM 545 O O . TRP A 1 79 ? 3.967 1.912 -8.238 1.00 98.06 79 TRP A O 1
ATOM 555 N N . LEU A 1 80 ? 2.674 3.527 -7.369 1.00 97.88 80 LEU A N 1
ATOM 556 C CA . LEU A 1 80 ? 2.387 4.167 -8.656 1.00 97.88 80 LEU A CA 1
ATOM 557 C C . LEU A 1 80 ? 3.650 4.778 -9.268 1.00 97.88 80 LEU A C 1
ATOM 559 O O . LEU A 1 80 ? 3.920 4.560 -10.445 1.00 97.88 80 LEU A O 1
ATOM 563 N N . THR A 1 81 ? 4.463 5.477 -8.474 1.00 97.50 81 THR A N 1
ATOM 564 C CA . THR A 1 81 ? 5.762 5.995 -8.928 1.00 97.50 81 THR A CA 1
ATOM 565 C C . THR A 1 81 ? 6.681 4.862 -9.386 1.00 97.50 81 THR A C 1
ATOM 567 O O . THR A 1 81 ? 7.272 4.948 -10.460 1.00 97.50 81 THR A O 1
ATOM 570 N N . ALA A 1 82 ? 6.769 3.773 -8.615 1.00 95.81 82 ALA A N 1
ATOM 571 C CA . ALA A 1 82 ? 7.541 2.592 -8.989 1.00 95.81 82 ALA A CA 1
ATOM 572 C C . ALA A 1 82 ? 7.028 1.971 -10.296 1.00 95.81 82 ALA A C 1
ATOM 574 O O . ALA A 1 82 ? 7.834 1.623 -11.150 1.00 95.81 82 ALA A O 1
ATOM 575 N N . LEU A 1 83 ? 5.708 1.894 -10.490 1.00 97.44 83 LEU A N 1
ATOM 576 C CA . LEU A 1 83 ? 5.095 1.380 -11.714 1.00 97.44 83 LEU A CA 1
ATOM 577 C C . LEU A 1 83 ? 5.444 2.239 -12.934 1.00 97.44 83 LEU A C 1
ATOM 579 O O . LEU A 1 83 ? 5.826 1.693 -13.964 1.00 97.44 83 LEU A O 1
ATOM 583 N N . VAL A 1 84 ? 5.362 3.568 -12.817 1.00 97.62 84 VAL A N 1
ATOM 584 C CA . VAL A 1 84 ? 5.734 4.490 -13.904 1.00 97.62 84 VAL A CA 1
ATOM 585 C C . VAL A 1 84 ? 7.195 4.296 -14.305 1.00 97.62 84 VAL A C 1
ATOM 587 O O . VAL A 1 84 ? 7.497 4.225 -15.493 1.00 97.62 84 VAL A O 1
ATOM 590 N N . LEU A 1 85 ? 8.097 4.161 -13.331 1.00 95.25 85 LEU A N 1
ATOM 591 C CA . LEU A 1 85 ? 9.515 3.913 -13.599 1.00 95.25 85 LEU A CA 1
ATOM 592 C C . LEU A 1 85 ? 9.758 2.516 -14.184 1.00 95.25 85 LEU A C 1
ATOM 594 O O . LEU A 1 85 ? 10.588 2.364 -15.077 1.00 95.25 85 LEU A O 1
ATOM 598 N N . ALA A 1 86 ? 9.015 1.511 -13.721 1.00 95.00 86 ALA A N 1
ATOM 599 C CA . ALA A 1 86 ? 9.155 0.127 -14.158 1.00 95.00 86 ALA A CA 1
ATOM 600 C C . ALA A 1 86 ? 8.808 -0.073 -15.639 1.00 95.00 86 ALA A C 1
ATOM 602 O O . ALA A 1 86 ? 9.398 -0.934 -16.284 1.00 95.00 86 ALA A O 1
ATOM 603 N N . VAL A 1 87 ? 7.901 0.733 -16.208 1.00 94.88 87 VAL A N 1
ATOM 604 C CA . VAL A 1 87 ? 7.550 0.662 -17.643 1.00 94.88 87 VAL A CA 1
ATOM 605 C C . VAL A 1 87 ? 8.761 0.927 -18.548 1.00 94.88 87 VAL A C 1
ATOM 607 O O . VAL A 1 87 ? 8.822 0.394 -19.653 1.00 94.88 87 VAL A O 1
ATOM 610 N N . PHE A 1 88 ? 9.741 1.704 -18.078 1.00 92.81 88 PHE A N 1
ATOM 611 C CA . PHE A 1 88 ? 10.996 1.964 -18.794 1.00 92.81 88 PHE A CA 1
ATOM 612 C C . PHE A 1 88 ? 12.113 0.965 -18.455 1.00 92.81 88 PHE A C 1
ATOM 614 O O . PHE A 1 88 ? 13.207 1.061 -19.009 1.00 92.81 88 PHE A O 1
ATOM 621 N N . GLY A 1 89 ? 11.859 0.050 -17.520 1.00 91.44 89 GLY A N 1
ATOM 622 C CA . GLY A 1 89 ? 12.787 -0.976 -17.068 1.00 91.44 89 GLY A CA 1
ATOM 623 C C . GLY A 1 89 ? 12.411 -2.342 -17.629 1.00 91.44 89 GLY A C 1
ATOM 624 O O . GLY A 1 89 ? 12.354 -2.533 -18.845 1.00 91.44 89 GLY A O 1
ATOM 625 N N . SER A 1 90 ? 12.165 -3.310 -16.747 1.00 94.12 90 SER A N 1
ATOM 626 C CA . SER A 1 90 ? 11.804 -4.673 -17.141 1.00 94.12 90 SER A CA 1
ATOM 627 C C . SER A 1 90 ? 10.331 -5.018 -16.910 1.00 94.12 90 SER A C 1
ATOM 629 O O . SER A 1 90 ? 9.650 -4.498 -16.025 1.00 94.12 90 SER A O 1
ATOM 631 N N . ALA A 1 91 ? 9.848 -6.018 -17.653 1.00 95.38 91 ALA A N 1
ATOM 632 C CA . ALA A 1 91 ? 8.539 -6.622 -17.405 1.00 95.38 91 ALA A CA 1
ATOM 633 C C . ALA A 1 91 ? 8.419 -7.203 -15.981 1.00 95.38 91 ALA A C 1
ATOM 635 O O . ALA A 1 91 ? 7.337 -7.175 -15.394 1.00 95.38 91 ALA A O 1
ATOM 636 N N . ALA A 1 92 ? 9.523 -7.696 -15.405 1.00 94.31 92 ALA A N 1
ATOM 637 C CA . ALA A 1 92 ? 9.543 -8.199 -14.035 1.00 94.31 92 ALA A CA 1
ATOM 638 C C . ALA A 1 92 ? 9.273 -7.076 -13.023 1.00 94.31 92 ALA A C 1
ATOM 640 O O . ALA A 1 92 ? 8.474 -7.266 -12.106 1.00 94.31 92 ALA A O 1
ATOM 641 N N . ALA A 1 93 ? 9.863 -5.894 -13.224 1.00 94.94 93 ALA A N 1
ATOM 642 C CA . ALA A 1 93 ? 9.596 -4.728 -12.391 1.00 94.94 93 ALA A CA 1
ATOM 643 C C . ALA A 1 93 ? 8.147 -4.247 -12.512 1.00 94.94 93 ALA A C 1
ATOM 645 O O . ALA A 1 93 ? 7.531 -3.915 -11.499 1.00 94.94 93 ALA A O 1
ATOM 646 N N . VAL A 1 94 ? 7.575 -4.261 -13.723 1.00 97.50 94 VAL A N 1
ATOM 647 C CA . VAL A 1 94 ? 6.166 -3.890 -13.941 1.00 97.50 94 VAL A CA 1
ATOM 648 C C . VAL A 1 94 ? 5.244 -4.829 -13.166 1.00 97.50 94 VAL A C 1
ATOM 650 O O . VAL A 1 94 ? 4.375 -4.369 -12.427 1.00 97.50 94 VAL A O 1
ATOM 653 N N . LEU A 1 95 ? 5.459 -6.143 -13.278 1.00 97.50 95 LEU A N 1
ATOM 654 C CA . LEU A 1 95 ? 4.681 -7.133 -12.533 1.00 97.50 95 LEU A CA 1
ATOM 655 C C . LEU A 1 95 ? 4.829 -6.940 -11.022 1.00 97.50 95 LEU A C 1
ATOM 657 O O . LEU A 1 95 ? 3.829 -6.911 -10.308 1.00 97.50 95 LEU A O 1
ATOM 661 N N . ALA A 1 96 ? 6.054 -6.752 -10.535 1.00 95.94 96 ALA A N 1
ATOM 662 C CA . ALA A 1 96 ? 6.317 -6.532 -9.120 1.00 95.94 96 ALA A CA 1
ATOM 663 C C . ALA A 1 96 ? 5.606 -5.273 -8.585 1.00 95.94 96 ALA A C 1
ATOM 665 O O . ALA A 1 96 ? 4.972 -5.321 -7.527 1.00 95.94 96 ALA A O 1
ATOM 666 N N . ALA A 1 97 ? 5.640 -4.177 -9.351 1.00 96.38 97 ALA A N 1
ATOM 667 C CA . ALA A 1 97 ? 4.957 -2.933 -9.020 1.00 96.38 97 ALA A CA 1
ATOM 668 C C . ALA A 1 97 ? 3.430 -3.081 -9.006 1.00 96.38 97 ALA A C 1
ATOM 670 O O . ALA A 1 97 ? 2.779 -2.564 -8.100 1.00 96.38 97 ALA A O 1
ATOM 671 N N . LEU A 1 98 ? 2.851 -3.831 -9.949 1.00 98.06 98 LEU A N 1
ATOM 672 C CA . LEU A 1 98 ? 1.412 -4.114 -9.973 1.00 98.06 98 LEU A CA 1
ATOM 673 C C . LEU A 1 98 ? 0.964 -4.945 -8.766 1.00 98.06 98 LEU A C 1
ATOM 675 O O . LEU A 1 98 ? -0.056 -4.631 -8.151 1.00 98.06 98 LEU A O 1
ATOM 679 N N . VAL A 1 99 ? 1.726 -5.981 -8.397 1.00 97.56 99 VAL A N 1
ATOM 680 C CA . VAL A 1 99 ? 1.421 -6.803 -7.215 1.00 97.56 99 VAL A CA 1
ATOM 681 C C . VAL A 1 99 ? 1.491 -5.953 -5.944 1.00 97.56 99 VAL A C 1
ATOM 683 O O . VAL A 1 99 ? 0.567 -5.986 -5.129 1.00 97.56 99 VAL A O 1
ATOM 686 N N . GLY A 1 100 ? 2.555 -5.163 -5.786 1.00 95.56 100 GLY A N 1
ATOM 687 C CA . GLY A 1 100 ? 2.716 -4.269 -4.643 1.00 95.56 100 GLY A CA 1
ATOM 688 C C . GLY A 1 100 ? 1.595 -3.231 -4.546 1.00 95.56 100 GLY A C 1
ATOM 689 O O . GLY A 1 100 ? 0.989 -3.066 -3.484 1.00 95.56 100 GLY A O 1
ATOM 690 N N . LEU A 1 1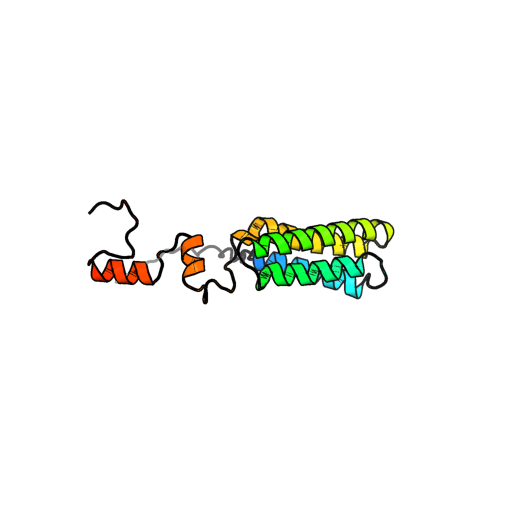01 ? 1.242 -2.611 -5.678 1.00 97.31 101 LEU A N 1
ATOM 691 C CA . LEU A 1 101 ? 0.136 -1.661 -5.775 1.00 97.31 101 LEU A CA 1
ATOM 692 C C . LEU A 1 101 ? -1.194 -2.296 -5.360 1.00 97.31 101 LEU A C 1
ATOM 694 O O . LEU A 1 101 ? -1.942 -1.690 -4.594 1.00 97.31 101 LEU A O 1
ATOM 698 N N . ALA A 1 102 ? -1.479 -3.522 -5.808 1.00 97.44 102 ALA A N 1
ATOM 699 C CA . ALA A 1 102 ? -2.685 -4.246 -5.413 1.00 97.44 102 ALA A CA 1
ATOM 700 C C . ALA A 1 102 ? -2.753 -4.458 -3.889 1.00 97.44 102 ALA A C 1
ATOM 702 O O . ALA A 1 102 ? -3.820 -4.296 -3.291 1.00 97.44 102 ALA A O 1
ATOM 703 N N . GLY A 1 103 ? -1.615 -4.745 -3.245 1.00 94.69 103 GLY A N 1
ATOM 704 C CA . GLY A 1 103 ? -1.506 -4.820 -1.786 1.00 94.69 103 GLY A CA 1
ATOM 705 C C . GLY A 1 103 ? -1.898 -3.510 -1.093 1.00 94.69 103 GLY A C 1
ATOM 706 O O . GLY A 1 103 ? -2.730 -3.517 -0.181 1.00 94.69 103 GLY A O 1
ATOM 707 N N . SER A 1 104 ? -1.372 -2.377 -1.564 1.00 94.00 104 SER A N 1
ATOM 708 C CA . SER A 1 104 ? -1.674 -1.056 -0.991 1.00 94.00 104 SER A CA 1
ATOM 709 C C . SER A 1 104 ? -3.102 -0.588 -1.272 1.00 94.00 104 SER A C 1
ATOM 711 O O . SER A 1 104 ? -3.740 -0.010 -0.393 1.00 94.00 104 SER A O 1
ATOM 713 N N . VAL A 1 105 ? -3.655 -0.894 -2.449 1.00 96.00 105 VAL A N 1
ATOM 714 C CA . VAL A 1 105 ? -5.068 -0.632 -2.769 1.00 96.00 105 VAL A CA 1
ATOM 715 C C . VAL A 1 105 ? -5.984 -1.437 -1.853 1.00 96.00 105 VAL A C 1
ATOM 717 O O . VAL A 1 105 ? -6.964 -0.901 -1.334 1.00 96.00 105 VAL A O 1
ATOM 720 N N . LEU A 1 106 ? -5.657 -2.703 -1.586 1.00 94.81 106 LEU A N 1
ATOM 721 C CA . LEU A 1 106 ? -6.431 -3.515 -0.654 1.00 94.81 106 LEU A CA 1
ATOM 722 C C . LEU A 1 106 ? -6.348 -2.961 0.777 1.00 94.81 106 LEU A C 1
ATOM 724 O O . LEU A 1 106 ? -7.365 -2.913 1.472 1.00 94.81 106 LEU A O 1
ATOM 728 N N . ALA A 1 107 ? -5.174 -2.476 1.192 1.00 92.44 107 ALA A N 1
ATOM 729 C CA . ALA A 1 107 ? -5.000 -1.790 2.471 1.00 92.44 107 ALA A CA 1
ATOM 730 C C . ALA A 1 107 ? -5.806 -0.485 2.569 1.00 92.44 107 ALA A C 1
ATOM 732 O O . ALA A 1 107 ? -6.346 -0.194 3.633 1.00 92.44 107 ALA A O 1
ATOM 733 N N . LEU A 1 108 ? -5.964 0.264 1.476 1.00 93.12 108 LEU A N 1
ATOM 734 C CA . LEU A 1 108 ? -6.841 1.438 1.430 1.00 93.12 108 LEU A CA 1
ATOM 735 C C . LEU A 1 108 ? -8.323 1.056 1.507 1.00 93.12 108 LEU A C 1
ATOM 737 O O . LEU A 1 108 ? -9.064 1.597 2.323 1.00 93.12 108 LEU A O 1
ATOM 741 N N . ALA A 1 109 ? -8.753 0.105 0.678 1.00 93.75 109 ALA A N 1
ATOM 742 C CA . ALA A 1 109 ? -10.163 -0.235 0.511 1.00 93.75 109 ALA A CA 1
ATOM 743 C C . ALA A 1 109 ? -10.747 -1.026 1.692 1.00 93.75 109 ALA A C 1
ATOM 745 O O . ALA A 1 109 ? -11.939 -0.928 1.982 1.00 93.75 109 ALA A O 1
ATOM 746 N N . LYS A 1 110 ? -9.928 -1.851 2.353 1.00 91.75 110 LYS A N 1
ATOM 747 C CA . LYS A 1 110 ? -10.358 -2.745 3.442 1.00 91.75 110 LYS A CA 1
ATOM 748 C C . LYS A 1 110 ? -9.704 -2.428 4.780 1.00 91.75 110 LYS A C 1
ATOM 750 O O . LYS A 1 110 ? -10.102 -3.003 5.790 1.00 91.75 110 LYS A O 1
ATOM 755 N N . GLY A 1 111 ? -8.758 -1.491 4.816 1.00 84.25 111 GLY A N 1
ATOM 756 C CA . GLY A 1 111 ? -8.022 -1.144 6.026 1.00 84.25 111 GLY A CA 1
ATOM 757 C C . GLY A 1 111 ? -8.905 -0.660 7.168 1.00 84.25 111 GLY A C 1
ATOM 758 O O . GLY A 1 111 ? -8.580 -0.939 8.314 1.00 84.25 111 GLY A O 1
ATOM 759 N N . SER A 1 112 ? -10.034 0.001 6.904 1.00 84.00 112 SER A N 1
ATOM 760 C CA . SER A 1 112 ? -10.973 0.432 7.956 1.00 84.00 112 SER A CA 1
ATOM 761 C C . SER A 1 112 ? -11.610 -0.734 8.719 1.00 84.00 112 SER A C 1
ATOM 763 O O . SER A 1 112 ? -12.014 -0.567 9.862 1.00 84.00 112 SER A O 1
ATOM 765 N N . GLN A 1 113 ? -11.659 -1.926 8.118 1.00 84.69 113 GLN A N 1
ATOM 766 C CA . GLN A 1 113 ? -12.264 -3.124 8.707 1.00 84.69 113 GLN A CA 1
ATOM 767 C C . GLN A 1 113 ? -11.287 -3.898 9.602 1.00 84.69 113 GLN A C 1
ATOM 769 O O . GLN A 1 113 ? -11.680 -4.849 10.276 1.00 84.69 113 GLN A O 1
ATOM 774 N N . TRP A 1 114 ? -9.996 -3.555 9.580 1.00 85.25 114 TRP A N 1
ATOM 775 C CA . TRP A 1 114 ? -8.987 -4.298 10.325 1.00 85.25 114 TRP A CA 1
ATOM 776 C C . TRP A 1 114 ? -8.855 -3.767 11.752 1.00 85.25 114 TRP A C 1
ATOM 778 O O . TRP A 1 114 ? -8.644 -2.564 11.932 1.00 85.25 114 TRP A O 1
ATOM 788 N N . PRO A 1 115 ? -8.848 -4.642 12.770 1.00 71.50 115 PRO A N 1
ATOM 789 C CA . PRO A 1 115 ? -8.547 -4.229 14.134 1.00 71.50 115 PRO A CA 1
ATOM 790 C C . PRO A 1 115 ? -7.188 -3.519 14.199 1.00 71.50 115 PRO A C 1
ATOM 792 O O . PRO A 1 115 ? -6.186 -4.010 13.660 1.00 71.50 115 PRO A O 1
ATOM 795 N N . GLY A 1 116 ? -7.151 -2.340 14.819 1.00 67.44 116 GLY A N 1
ATOM 796 C CA . GLY A 1 116 ? -5.900 -1.668 15.166 1.00 67.44 116 GLY A CA 1
ATOM 797 C C . GLY A 1 116 ? -5.114 -2.487 16.189 1.00 67.44 116 GLY A C 1
ATOM 798 O O . GLY A 1 116 ? -5.710 -3.126 17.051 1.00 67.44 116 GLY A O 1
ATOM 799 N N . PHE A 1 117 ? -3.779 -2.452 16.133 1.00 60.41 117 PHE A N 1
ATOM 800 C CA . PHE A 1 117 ? -2.935 -3.049 17.183 1.00 60.41 117 PHE A CA 1
ATOM 801 C C . PHE A 1 117 ? -3.239 -2.429 18.564 1.00 60.41 117 PHE A C 1
ATOM 803 O O . PHE A 1 117 ? -3.128 -3.093 19.592 1.00 60.41 117 PHE A O 1
ATOM 810 N N . SER A 1 118 ? -3.708 -1.174 18.569 1.00 51.88 118 SER A N 1
ATOM 811 C CA . SER A 1 118 ? -4.147 -0.445 19.753 1.00 51.88 118 SER A CA 1
ATOM 812 C C . SER A 1 118 ? -5.524 -0.845 20.272 1.00 51.88 118 SER A C 1
ATOM 814 O O . SER A 1 118 ? -5.826 -0.457 21.384 1.00 51.88 118 SER A O 1
ATOM 816 N N . SER A 1 119 ? -6.358 -1.644 19.594 1.00 54.59 119 SER A N 1
ATOM 817 C CA . SER A 1 119 ? -7.698 -1.944 20.145 1.00 54.59 119 SER A CA 1
ATOM 818 C C . SER A 1 119 ? -7.640 -2.700 21.484 1.00 54.59 119 SER A C 1
ATOM 820 O O . SER A 1 119 ? -8.607 -2.705 22.235 1.00 54.59 119 SER A O 1
ATOM 822 N N . ARG A 1 120 ? -6.497 -3.332 21.797 1.00 56.22 120 ARG A N 1
ATOM 823 C CA . ARG A 1 120 ? -6.223 -3.979 23.093 1.00 56.22 120 ARG A CA 1
ATOM 824 C C . ARG A 1 120 ? -5.602 -3.048 24.145 1.00 56.22 120 ARG A C 1
ATOM 826 O O . ARG A 1 120 ? -5.593 -3.410 25.315 1.00 56.22 120 ARG A O 1
ATOM 833 N N . TYR A 1 121 ? -5.079 -1.890 23.738 1.00 52.97 121 TYR A N 1
ATOM 834 C CA . TYR A 1 121 ? -4.348 -0.937 24.590 1.00 52.97 121 TYR A CA 1
ATOM 835 C C . TYR A 1 121 ? -4.830 0.517 24.438 1.00 52.97 121 TYR A C 1
ATOM 837 O O . TYR A 1 121 ? -4.154 1.433 24.903 1.00 52.97 121 TYR A O 1
ATOM 845 N N . ALA A 1 122 ? -5.960 0.737 23.761 1.00 55.94 122 ALA A N 1
ATOM 846 C CA . ALA A 1 122 ? -6.509 2.053 23.474 1.00 55.94 122 ALA A CA 1
ATOM 847 C C . ALA A 1 122 ? -6.762 2.752 24.807 1.00 55.94 122 ALA A C 1
ATOM 849 O O . ALA A 1 122 ? -7.475 2.239 25.675 1.00 55.94 122 ALA A O 1
ATOM 850 N N . ARG A 1 123 ? -6.095 3.889 25.009 1.00 54.84 123 ARG A N 1
ATOM 851 C CA . ARG A 1 123 ? -6.253 4.682 26.226 1.00 54.84 123 ARG A CA 1
ATOM 852 C C . ARG A 1 123 ? -7.607 5.379 26.132 1.00 54.84 123 ARG A C 1
ATOM 854 O O . ARG A 1 123 ? -8.025 5.721 25.038 1.00 54.84 123 ARG A O 1
ATOM 861 N N . ALA A 1 124 ? -8.279 5.599 27.262 1.00 53.94 124 ALA A N 1
ATOM 862 C CA . ALA A 1 124 ? -9.683 6.034 27.339 1.00 53.94 124 ALA A CA 1
ATOM 863 C C . ALA A 1 124 ? -10.117 7.177 26.388 1.00 53.94 124 ALA A C 1
ATOM 865 O O . ALA A 1 124 ? -11.280 7.204 26.005 1.00 53.94 124 ALA A O 1
ATOM 866 N N . ALA A 1 125 ? -9.205 8.071 25.991 1.00 53.53 125 ALA A N 1
ATOM 867 C CA . ALA A 1 125 ? -9.463 9.138 25.022 1.00 53.53 125 ALA A CA 1
ATOM 868 C C . ALA A 1 125 ? -9.745 8.630 23.590 1.00 53.53 125 ALA A C 1
ATOM 870 O O . ALA A 1 125 ? -10.544 9.228 22.882 1.00 53.53 125 ALA A O 1
ATOM 871 N N . ASP A 1 126 ? -9.150 7.505 23.182 1.00 54.84 126 ASP A N 1
ATOM 872 C CA . ASP A 1 126 ? -9.33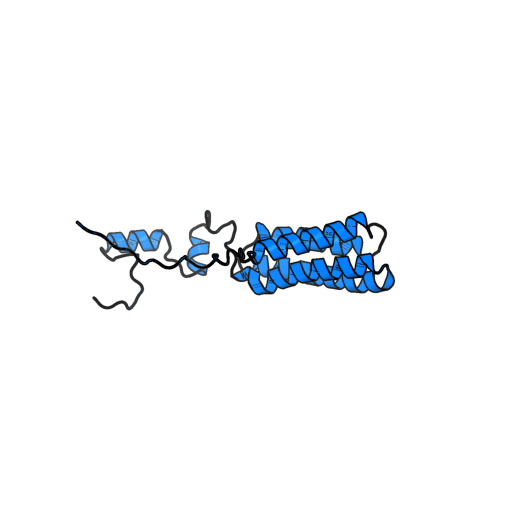6 6.923 21.844 1.00 54.84 126 ASP A CA 1
ATOM 873 C C . ASP A 1 126 ? -10.678 6.166 21.731 1.00 54.84 126 ASP A C 1
ATOM 875 O O . ASP A 1 126 ? -11.206 5.983 20.640 1.00 54.84 126 ASP A O 1
ATOM 879 N N . LEU A 1 127 ? -11.253 5.731 22.863 1.00 55.41 127 LEU A N 1
ATOM 880 C CA . LEU A 1 127 ? -12.556 5.048 22.912 1.00 55.41 127 LEU A CA 1
ATOM 881 C C . LEU A 1 127 ? -13.729 6.023 22.719 1.00 55.41 127 LEU A C 1
ATOM 883 O O . LEU A 1 127 ? -14.741 5.645 22.132 1.00 55.41 127 LEU A O 1
ATOM 887 N N . GLU A 1 128 ? -13.574 7.272 23.175 1.00 52.34 128 GLU A N 1
ATOM 888 C CA . GLU A 1 128 ? -14.548 8.353 22.964 1.00 52.34 128 GLU A CA 1
ATOM 889 C C . GLU A 1 128 ? -14.678 8.726 21.479 1.00 52.34 128 GLU A C 1
ATOM 891 O O . GLU A 1 128 ? -15.782 9.014 21.019 1.00 52.34 128 GLU A O 1
ATOM 896 N N . GLU A 1 129 ? -13.582 8.665 20.714 1.00 54.66 129 GLU A N 1
ATOM 897 C CA . GLU A 1 129 ? -13.577 8.953 19.272 1.00 54.66 129 GLU A CA 1
ATOM 898 C C . GLU A 1 129 ? -14.273 7.843 18.452 1.00 54.66 129 GLU A C 1
ATOM 900 O O . GLU A 1 129 ? -14.913 8.128 17.440 1.00 54.66 129 GLU A O 1
ATOM 905 N N . ASP A 1 130 ? -14.234 6.594 18.937 1.00 55.97 130 ASP A N 1
ATOM 906 C CA . ASP A 1 130 ? -14.878 5.416 18.328 1.00 55.97 130 ASP A CA 1
ATOM 907 C C . ASP A 1 130 ? -16.329 5.175 18.814 1.00 55.97 130 ASP A C 1
ATOM 909 O O . ASP A 1 130 ? -16.960 4.178 18.449 1.00 55.97 130 ASP A O 1
ATOM 913 N N . GLY A 1 131 ? -16.892 6.074 19.633 1.00 57.00 131 GLY A N 1
ATOM 914 C CA . GLY A 1 131 ? -18.270 5.968 20.134 1.00 57.00 131 GLY A CA 1
ATOM 915 C C . GLY A 1 131 ? -18.497 4.832 21.141 1.00 57.00 131 GLY A C 1
ATOM 916 O O . GLY A 1 131 ? -19.633 4.398 21.343 1.00 57.00 131 GLY A O 1
ATOM 917 N N . LEU A 1 132 ? -17.428 4.334 21.768 1.00 61.88 132 LEU A N 1
ATOM 918 C CA . LEU A 1 132 ? -17.485 3.342 22.839 1.00 61.88 132 LEU A CA 1
ATOM 919 C C . LEU A 1 132 ? -17.541 4.058 24.198 1.00 61.88 132 LEU A C 1
ATOM 921 O O . LEU A 1 132 ? -16.844 5.047 24.416 1.00 61.88 132 LEU A O 1
ATOM 925 N N . ILE A 1 133 ? -18.370 3.558 25.123 1.00 63.75 133 ILE A N 1
ATOM 926 C CA . ILE A 1 133 ? -18.523 4.138 26.470 1.00 63.75 133 ILE A CA 1
ATOM 927 C C . ILE A 1 133 ? -17.156 4.169 27.158 1.00 63.75 133 ILE A C 1
ATOM 929 O O . ILE A 1 133 ? -16.487 3.137 27.281 1.00 63.75 133 ILE A O 1
ATOM 933 N N . SER A 1 134 ? -16.734 5.350 27.616 1.00 66.56 134 SER A N 1
ATOM 934 C CA . SER A 1 134 ? -15.446 5.476 28.295 1.00 66.56 134 SER A CA 1
ATOM 935 C C . SER A 1 134 ? -15.477 4.731 29.641 1.00 66.56 134 SER A C 1
ATOM 937 O O . SER A 1 134 ? -16.524 4.667 30.288 1.00 66.56 134 SER A O 1
ATOM 939 N N . PRO A 1 135 ? -14.348 4.187 30.140 1.00 69.81 135 PRO A N 1
ATOM 940 C CA . PRO A 1 135 ? -14.329 3.453 31.409 1.00 69.81 135 PRO A CA 1
ATOM 941 C C . PRO A 1 135 ? -14.893 4.253 32.590 1.00 69.81 135 PRO A C 1
ATOM 943 O O . PRO A 1 135 ? -15.527 3.692 33.475 1.00 69.81 135 PRO A O 1
ATOM 946 N N . ARG A 1 136 ? -14.708 5.579 32.595 1.0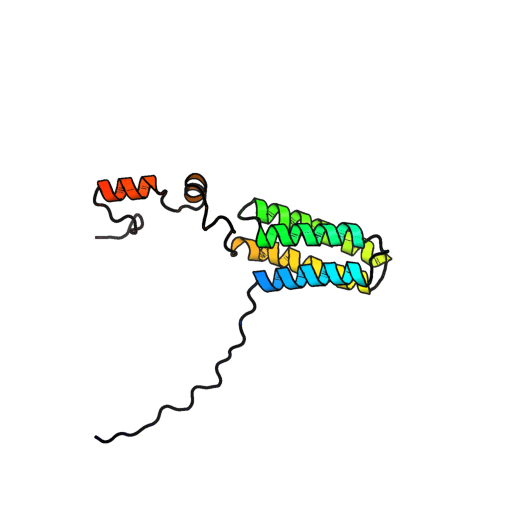0 74.50 136 ARG A N 1
ATOM 947 C CA . ARG A 1 136 ? -15.285 6.461 33.616 1.00 74.50 136 ARG A CA 1
ATOM 948 C C . ARG A 1 136 ? -16.809 6.532 33.513 1.00 74.50 136 ARG A C 1
ATOM 950 O O . ARG A 1 136 ? -17.478 6.427 34.531 1.00 74.50 136 ARG A O 1
ATOM 957 N N . GLN A 1 137 ? -17.346 6.666 32.302 1.00 72.38 137 GLN A N 1
ATOM 958 C CA . GLN A 1 137 ? -18.792 6.654 32.060 1.00 72.38 137 GLN A CA 1
ATOM 959 C C . GLN A 1 137 ? -19.411 5.292 32.401 1.00 72.38 137 GLN A C 1
ATOM 961 O O . GLN A 1 137 ? -20.517 5.246 32.929 1.00 72.38 137 GLN A O 1
ATOM 966 N N . MET A 1 138 ? -18.678 4.195 32.177 1.00 78.00 138 MET A N 1
ATOM 967 C CA . MET A 1 138 ? -19.081 2.856 32.611 1.00 78.00 138 MET A CA 1
ATOM 968 C C . MET A 1 138 ? -19.216 2.789 34.140 1.00 78.00 138 MET A C 1
ATOM 970 O O . MET A 1 138 ? -20.264 2.379 34.635 1.00 78.00 138 MET A O 1
ATOM 974 N N . TRP A 1 139 ? -18.216 3.252 34.896 1.00 81.44 139 TRP A N 1
ATOM 975 C CA . TRP A 1 139 ? -18.296 3.284 36.363 1.00 81.44 139 TRP A CA 1
ATOM 976 C C . TRP A 1 139 ? -19.393 4.223 36.876 1.00 81.44 139 TRP A C 1
ATOM 978 O O . TRP A 1 139 ? -20.165 3.831 37.743 1.00 81.44 139 TRP A O 1
ATOM 988 N N . GLU A 1 140 ? -19.545 5.410 36.285 1.00 83.75 140 GLU A N 1
ATOM 989 C CA . GLU A 1 140 ? -20.623 6.340 36.649 1.00 83.75 140 GLU A CA 1
ATOM 990 C C . GLU A 1 140 ? -22.022 5.785 36.334 1.00 83.75 140 GLU A C 1
ATOM 992 O O . GLU A 1 140 ? -22.973 6.095 37.050 1.00 83.75 140 GLU A O 1
ATOM 997 N N . SER A 1 141 ? -22.175 4.974 35.281 1.00 79.56 141 SER A N 1
ATOM 998 C CA . SER A 1 141 ? -23.448 4.305 34.983 1.00 79.56 141 SER A CA 1
ATOM 999 C C . SER A 1 141 ? -23.773 3.211 36.004 1.00 79.56 141 SER A C 1
ATOM 1001 O O . SER A 1 141 ? -24.906 3.155 36.479 1.00 79.56 141 SER A O 1
ATOM 1003 N N . LEU A 1 142 ? -22.768 2.436 36.430 1.00 80.88 142 LEU A N 1
ATOM 1004 C CA . LEU A 1 142 ? -22.906 1.421 37.478 1.00 80.88 142 LEU A CA 1
ATOM 1005 C C . LEU A 1 142 ? -23.242 2.047 38.838 1.00 80.88 142 LEU A C 1
ATOM 1007 O O . LEU A 1 142 ? -24.136 1.556 39.523 1.00 80.88 142 LEU A O 1
ATOM 1011 N N . ASP A 1 143 ? -22.605 3.166 39.192 1.00 86.00 143 ASP A N 1
ATOM 1012 C CA . ASP A 1 143 ? -22.909 3.915 40.420 1.00 86.00 143 ASP A CA 1
ATOM 1013 C C . ASP A 1 143 ? -24.343 4.473 40.426 1.00 86.00 143 ASP A C 1
ATOM 1015 O O . ASP A 1 143 ? -24.953 4.631 41.483 1.00 86.00 143 ASP A O 1
ATOM 1019 N N . ARG A 1 144 ? -24.914 4.746 39.246 1.00 82.69 144 ARG A N 1
ATOM 1020 C CA . ARG A 1 144 ? -26.318 5.164 39.085 1.00 82.69 144 ARG A CA 1
ATOM 1021 C C . ARG A 1 144 ? -27.297 3.990 38.985 1.00 82.69 144 ARG A C 1
ATOM 1023 O O . ARG A 1 144 ? -28.491 4.227 38.823 1.00 82.69 144 ARG A O 1
ATOM 1030 N N . GLY A 1 145 ? -26.818 2.746 39.064 1.00 83.88 145 GLY A N 1
ATOM 1031 C CA . GLY A 1 145 ? -27.640 1.545 38.900 1.00 83.88 145 GLY A CA 1
ATOM 1032 C C . GLY A 1 145 ? -28.166 1.341 37.475 1.00 83.88 145 GLY A C 1
ATOM 1033 O O . GLY A 1 145 ? -29.147 0.627 37.285 1.00 83.88 145 GLY A O 1
ATOM 1034 N N . LEU A 1 146 ? -27.548 1.980 36.478 1.00 76.94 146 LEU A N 1
ATOM 1035 C CA . LEU A 1 146 ? -27.885 1.827 35.065 1.00 76.94 146 LEU A CA 1
ATOM 1036 C C . LEU A 1 146 ? -27.038 0.707 34.453 1.00 76.94 146 LEU A C 1
ATOM 1038 O O . LEU A 1 146 ? -25.862 0.561 34.780 1.00 76.94 146 LEU A O 1
ATOM 1042 N N . ASP A 1 147 ? -27.628 -0.075 33.548 1.00 76.81 147 ASP A N 1
ATOM 1043 C CA . ASP A 1 147 ? -26.904 -1.115 32.815 1.00 76.81 147 ASP A CA 1
ATOM 1044 C C . ASP A 1 147 ? -25.988 -0.475 31.748 1.00 76.81 147 ASP A C 1
ATOM 1046 O O . ASP A 1 147 ? -26.499 0.099 30.781 1.00 76.81 147 ASP A O 1
ATOM 1050 N N . PRO A 1 148 ? -24.649 -0.582 31.875 1.00 64.88 148 PRO A N 1
ATOM 1051 C CA . PRO A 1 148 ? -23.691 0.005 30.934 1.00 64.88 148 PRO A CA 1
ATOM 1052 C C . PRO A 1 148 ? -23.723 -0.636 29.542 1.00 64.88 148 PRO A C 1
ATOM 1054 O O . PRO A 1 148 ? -23.089 -0.130 28.620 1.00 64.88 148 PRO A O 1
ATOM 1057 N N . THR A 1 149 ? -24.402 -1.773 29.380 1.00 69.94 149 THR A N 1
ATOM 1058 C CA . THR A 1 149 ? -24.508 -2.478 28.097 1.00 69.94 149 THR A CA 1
ATOM 1059 C C . THR A 1 149 ? -25.750 -2.083 27.301 1.00 69.94 149 THR A C 1
ATOM 1061 O O . THR A 1 149 ? -25.818 -2.361 26.099 1.00 69.94 149 THR A O 1
ATOM 1064 N N . ARG A 1 150 ? -26.706 -1.386 27.932 1.00 66.25 150 ARG A N 1
ATOM 1065 C CA . ARG A 1 150 ? -27.900 -0.872 27.259 1.00 66.25 150 ARG A CA 1
ATOM 1066 C C . ARG A 1 150 ? -27.552 0.334 26.391 1.00 66.25 150 ARG A C 1
ATOM 1068 O O . ARG A 1 150 ? -26.892 1.279 26.822 1.00 66.25 150 ARG A O 1
ATOM 1075 N N . LYS A 1 151 ? -28.028 0.314 25.145 1.00 59.09 151 LYS A N 1
ATOM 1076 C CA . LYS A 1 151 ? -27.916 1.463 24.241 1.00 59.09 151 LYS A CA 1
ATOM 1077 C C . LYS A 1 151 ? -28.986 2.501 24.596 1.00 59.09 151 LYS A C 1
ATOM 1079 O O . LYS A 1 151 ? -30.085 2.114 24.994 1.00 59.09 151 LYS A O 1
ATOM 1084 N N . PRO A 1 152 ? -28.720 3.808 24.416 1.00 52.78 152 PRO A N 1
ATOM 1085 C CA . PRO A 1 152 ? -29.744 4.830 24.596 1.00 52.78 152 PRO A CA 1
ATOM 1086 C C . PRO A 1 152 ? -30.925 4.557 23.651 1.00 52.78 152 PRO A C 1
ATOM 1088 O O . PRO A 1 152 ? -30.756 4.615 22.433 1.00 52.78 152 PRO A O 1
ATOM 1091 N N . GLY A 1 153 ? -32.098 4.242 24.208 1.00 57.59 153 GLY A N 1
ATOM 1092 C CA . GLY A 1 153 ? -33.331 4.007 23.447 1.00 57.59 153 GLY A CA 1
ATOM 1093 C C . GLY A 1 153 ? -33.889 2.580 23.461 1.00 57.59 153 GLY A C 1
ATOM 1094 O O . GLY A 1 153 ? -34.906 2.360 22.809 1.00 57.59 153 GLY A O 1
ATOM 1095 N N . ASP A 1 154 ? -33.286 1.632 24.185 1.00 58.72 154 ASP A N 1
ATOM 1096 C CA . ASP A 1 154 ? -33.943 0.340 24.446 1.00 58.72 154 ASP A CA 1
ATOM 1097 C C . ASP A 1 154 ? -35.083 0.527 25.472 1.00 58.72 154 ASP A C 1
ATOM 1099 O O . ASP A 1 154 ? -34.826 1.085 26.543 1.00 58.72 154 ASP A O 1
ATOM 1103 N N . PRO A 1 155 ? -36.333 0.122 25.163 1.00 59.12 155 PRO A N 1
ATOM 1104 C CA . PRO A 1 155 ? -37.452 0.218 26.098 1.00 59.12 155 PRO A CA 1
ATOM 1105 C C . PRO A 1 155 ? -37.324 -0.797 27.247 1.00 59.12 155 PRO A C 1
ATOM 1107 O O . PRO A 1 155 ? -36.711 -1.855 27.086 1.00 59.12 155 PRO A O 1
ATOM 1110 N N . ASP A 1 156 ? -37.906 -0.440 28.396 1.00 61.00 156 ASP A N 1
ATOM 1111 C CA . ASP A 1 156 ? -37.889 -1.225 29.641 1.00 61.00 156 ASP A CA 1
ATOM 1112 C C . ASP A 1 156 ? -38.630 -2.567 29.557 1.00 61.00 156 ASP A C 1
ATOM 1114 O O . ASP A 1 156 ? -39.729 -2.622 28.954 1.00 61.00 156 ASP A O 1
#

Radius of gyration: 23.76 Å; chains: 1; bounding box: 57×58×59 Å

pLDDT: mean 80.61, std 17.94, range [41.88, 98.31]

Sequence (156 aa):
MPEQGGRGPAGPGDRGGTVNSRTAALVLTILGAGLLFFLASGEAASVPGLMAGLIAIAAIWLASGRIRFVLASISALLWLTALVLAVFGSAAAVLAALVGLAGSVLALAKGSQWPGFSSRYARAADLEEDGLISPRQMWESLDRGLDPTRKPGDPD

Foldseek 3Di:
DDDDDDDDDDDDPPPPVPQDLLNLLLVLLCQLLVLCVPPPVVFPLNVLSVVLSVLLVCLSAADADPSSLVSLVSSLVSLVVSCVRCVVPDPSSNVSSVSNNVSSVSSNVCVNVDDHPCPVPPQQVVCVVVVHQGPVNCVVCVVVVHDSPDDPPDDD